Protein AF-A0A3M1ZLH0-F1 (afdb_monomer)

Mean predicted aligned error: 3.56 Å

Secondary structure (DSSP, 8-state):
-----EEEE----TTSSS-HHHHHHHHHHHHTTS-B--GGG-SS---SBEEEE-TT-HHIIIIIHHHHHHHT---EE---GGG--

Radius of gyration: 13.17 Å; Cα contacts (8 Å, |Δi|>4): 127; chains: 1; bounding box: 33×24×32 Å

Nearest PDB structures (foldseek):
  5tf4-assembly2_E-2  TM=4.297E-01  e=4.243E-01  Bartonella henselae
  4eit-assembly2_E-2  TM=4.609E-01  e=8.559E-01  Bartonella henselae str. Houston-1
  5tf4-assembly1_C  TM=4.367E-01  e=7.068E-01  Bartonella henselae
  4eit-assembly2_F  TM=4.571E-01  e=1.177E+00  Bartonella henselae str. Houston-1
  4eit-assembly1_A  TM=4.581E-01  e=1.620E+00  Bartonella henselae str. Houston-1

Structure (mmCIF, N/CA/C/O backbone):
data_AF-A0A3M1ZLH0-F1
#
_entry.id   AF-A0A3M1ZLH0-F1
#
loop_
_atom_site.group_PDB
_atom_site.id
_atom_site.type_symbol
_atom_site.label_atom_id
_atom_site.label_alt_id
_atom_site.label_comp_id
_atom_site.label_asym_id
_atom_site.label_entity_id
_atom_site.label_seq_id
_atom_site.pdbx_PDB_ins_code
_atom_site.Cartn_x
_atom_site.Cartn_y
_atom_site.Cartn_z
_atom_site.occupancy
_atom_site.B_iso_or_equiv
_atom_site.auth_seq_id
_atom_site.auth_comp_id
_atom_site.auth_asym_id
_atom_site.auth_atom_id
_atom_site.pdbx_PDB_model_num
ATOM 1 N N . MET A 1 1 ? -20.341 7.242 13.266 1.00 51.25 1 MET A N 1
ATOM 2 C CA . MET A 1 1 ? -19.663 6.459 12.212 1.00 51.25 1 MET A CA 1
ATOM 3 C C . MET A 1 1 ? -18.184 6.770 12.273 1.00 51.25 1 MET A C 1
ATOM 5 O O . MET A 1 1 ? -17.815 7.920 12.077 1.00 51.25 1 MET A O 1
ATOM 9 N N . THR A 1 2 ? -17.351 5.789 12.594 1.00 65.75 2 THR A N 1
ATOM 10 C CA . THR A 1 2 ? -15.902 5.889 12.398 1.00 65.75 2 THR A CA 1
ATOM 11 C C . THR A 1 2 ? -15.616 5.610 10.925 1.00 65.75 2 THR A C 1
ATOM 13 O O . THR A 1 2 ? -15.942 4.542 10.419 1.00 65.75 2 THR A O 1
ATOM 16 N N . SER A 1 3 ? -15.083 6.593 10.201 1.00 85.00 3 SER A N 1
ATOM 17 C CA . SER A 1 3 ? -14.6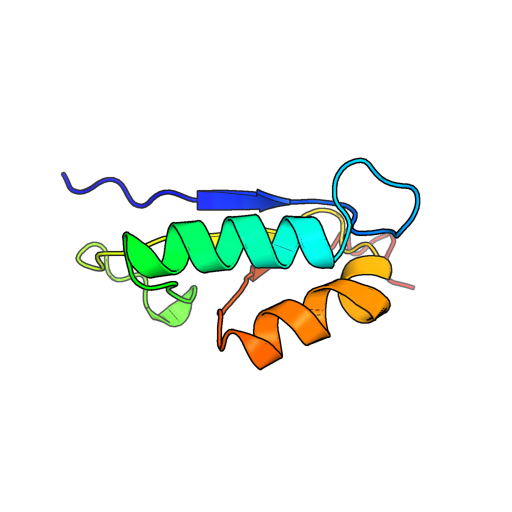10 6.385 8.830 1.00 85.00 3 SER A CA 1
ATOM 18 C C . SER A 1 3 ? -13.288 5.622 8.867 1.00 85.00 3 SER A C 1
ATOM 20 O O . SER A 1 3 ? -12.393 6.034 9.606 1.00 85.00 3 SER A O 1
ATOM 22 N N . LEU A 1 4 ? -13.143 4.572 8.058 1.00 90.56 4 LEU A N 1
ATOM 23 C CA . LEU A 1 4 ? -11.873 3.873 7.856 1.00 90.56 4 LEU A CA 1
ATOM 24 C C . LEU A 1 4 ? -11.133 4.512 6.667 1.00 90.56 4 LEU A C 1
ATOM 26 O O . LEU A 1 4 ? -11.590 4.367 5.533 1.00 90.56 4 LEU A O 1
ATOM 30 N N . PRO A 1 5 ? -10.013 5.226 6.875 1.00 94.38 5 PRO A N 1
ATOM 31 C CA . PRO A 1 5 ? -9.222 5.753 5.774 1.00 94.38 5 PRO A CA 1
ATOM 32 C C . PRO A 1 5 ? -8.622 4.613 4.948 1.00 94.38 5 PRO A C 1
ATOM 34 O O . PRO A 1 5 ? -8.069 3.660 5.501 1.00 94.38 5 PRO A O 1
ATOM 37 N N . VAL A 1 6 ? -8.685 4.749 3.626 1.00 95.50 6 VAL A N 1
ATOM 38 C CA . VAL A 1 6 ? -8.062 3.826 2.673 1.00 95.50 6 VAL A CA 1
ATOM 39 C C . VAL A 1 6 ? -6.978 4.586 1.921 1.00 95.50 6 VAL A C 1
ATOM 41 O O . VAL A 1 6 ? -7.248 5.612 1.299 1.00 95.50 6 VAL A O 1
ATOM 44 N N . LEU A 1 7 ? -5.738 4.112 2.022 1.00 97.62 7 LEU A N 1
ATOM 45 C CA . LEU A 1 7 ? -4.610 4.637 1.263 1.00 97.62 7 LEU A CA 1
ATOM 46 C C . LEU A 1 7 ? -4.425 3.776 0.017 1.00 97.62 7 LEU A C 1
ATOM 48 O O . LEU A 1 7 ? -4.136 2.584 0.128 1.00 97.62 7 LEU A O 1
ATOM 52 N N . THR A 1 8 ? -4.591 4.385 -1.151 1.00 98.00 8 THR A N 1
ATOM 53 C CA . THR A 1 8 ? -4.486 3.699 -2.441 1.00 98.00 8 THR A CA 1
ATOM 54 C C . THR A 1 8 ? -3.244 4.150 -3.183 1.00 98.00 8 THR A C 1
ATOM 56 O O . THR A 1 8 ? -2.975 5.345 -3.326 1.00 98.00 8 THR A O 1
ATOM 59 N N . PHE A 1 9 ? -2.481 3.171 -3.645 1.00 97.88 9 PHE A N 1
ATOM 60 C CA . PHE A 1 9 ? -1.248 3.345 -4.396 1.00 97.88 9 PHE A CA 1
ATOM 61 C C . PHE A 1 9 ? -1.321 2.524 -5.685 1.00 97.88 9 PHE A C 1
ATOM 63 O O . PHE A 1 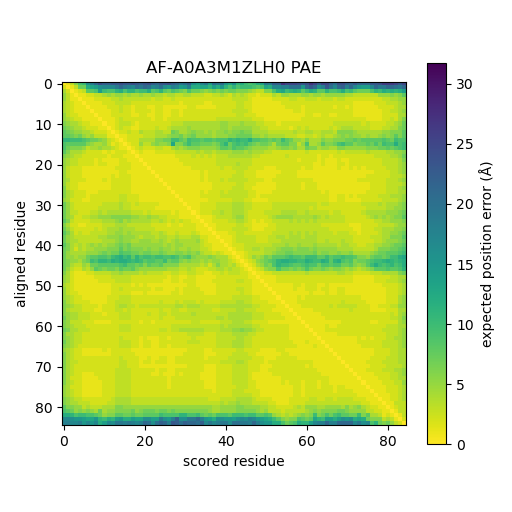9 ? -2.210 1.695 -5.845 1.00 97.88 9 PHE A O 1
ATOM 70 N N . HIS A 1 10 ? -0.428 2.795 -6.630 1.00 96.25 10 HIS A N 1
ATOM 71 C CA . HIS A 1 10 ? -0.347 2.066 -7.898 1.00 96.25 10 HIS A CA 1
ATOM 72 C C . HIS A 1 10 ? 1.107 1.598 -8.064 1.00 96.25 10 HIS A C 1
ATOM 74 O O . HIS A 1 10 ? 1.532 0.673 -7.379 1.00 96.25 10 HIS A O 1
ATOM 80 N N . SER A 1 11 ? 1.893 2.301 -8.880 1.00 95.69 11 SER A N 1
ATOM 81 C CA . SER A 1 11 ? 3.315 2.030 -9.112 1.00 95.69 11 SER A CA 1
ATOM 82 C C . SER A 1 11 ? 4.217 2.576 -7.994 1.00 95.69 11 SER A C 1
ATOM 84 O O . SER A 1 11 ? 3.969 3.651 -7.430 1.00 95.69 11 SER A O 1
ATOM 86 N N . ILE A 1 12 ? 5.274 1.822 -7.676 1.00 94.75 12 ILE A N 1
ATOM 87 C CA . ILE A 1 12 ? 6.345 2.192 -6.743 1.00 94.75 12 ILE A CA 1
ATOM 88 C C . ILE A 1 12 ? 7.705 1.921 -7.393 1.00 94.75 12 ILE A C 1
ATOM 90 O O . ILE A 1 12 ? 8.263 0.833 -7.250 1.00 94.75 12 ILE A O 1
ATOM 94 N N . ALA A 1 13 ? 8.302 2.925 -8.030 1.00 90.81 13 ALA A N 1
ATOM 95 C CA . ALA A 1 13 ? 9.609 2.775 -8.670 1.00 90.81 13 ALA A CA 1
ATOM 96 C C . ALA A 1 13 ? 10.586 3.900 -8.281 1.00 90.81 13 ALA A C 1
ATOM 98 O O . ALA A 1 13 ? 10.161 4.983 -7.878 1.00 90.81 13 ALA A O 1
ATOM 99 N N . PRO A 1 14 ? 11.913 3.689 -8.392 1.00 8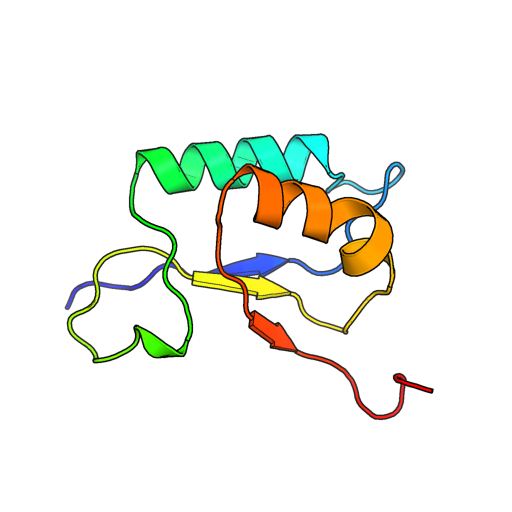8.56 14 PRO A N 1
ATOM 100 C CA . PRO A 1 14 ? 12.909 4.700 -8.023 1.00 88.56 14 PRO A CA 1
ATOM 101 C C . PRO A 1 14 ? 12.772 6.034 -8.772 1.00 88.56 14 PRO A C 1
ATOM 103 O O . PRO A 1 14 ? 13.036 7.081 -8.188 1.00 88.56 14 PRO A O 1
ATOM 106 N N . ALA A 1 15 ? 12.360 5.987 -10.043 1.00 88.25 15 ALA A N 1
ATOM 107 C CA . ALA A 1 15 ? 12.169 7.163 -10.895 1.00 88.25 15 ALA A CA 1
ATOM 108 C C . ALA A 1 15 ? 10.775 7.803 -10.756 1.00 88.25 15 ALA A C 1
ATOM 110 O O . ALA A 1 15 ? 10.536 8.879 -11.301 1.00 88.25 15 ALA A O 1
ATOM 111 N N . GLU A 1 16 ? 9.861 7.155 -10.033 1.00 87.38 16 GLU A N 1
ATOM 112 C CA . GLU A 1 16 ? 8.488 7.620 -9.872 1.00 87.38 16 GLU A CA 1
ATOM 113 C C . GLU A 1 16 ? 8.350 8.614 -8.721 1.00 87.38 16 GLU A C 1
ATOM 115 O O . GLU A 1 16 ? 9.151 8.667 -7.782 1.00 87.38 16 GLU A O 1
ATOM 120 N N . ARG A 1 17 ? 7.257 9.388 -8.749 1.00 89.06 17 ARG A N 1
ATOM 121 C CA . ARG A 1 17 ? 6.921 10.317 -7.654 1.00 89.06 17 ARG A CA 1
ATOM 122 C C . ARG A 1 17 ? 6.787 9.592 -6.311 1.00 89.06 17 ARG A C 1
ATOM 124 O O . ARG A 1 17 ? 7.052 10.195 -5.262 1.00 89.06 17 ARG A O 1
ATOM 131 N N . LEU A 1 18 ? 6.342 8.337 -6.349 1.00 94.75 18 LEU A N 1
ATOM 132 C CA . LEU A 1 18 ? 6.264 7.434 -5.212 1.00 94.75 18 LEU A CA 1
ATOM 133 C C . LEU A 1 18 ? 7.332 6.343 -5.354 1.00 94.75 18 LEU A C 1
ATOM 135 O O . LEU A 1 18 ? 7.152 5.379 -6.084 1.00 94.75 18 LEU A O 1
ATOM 139 N N . ASN A 1 19 ? 8.426 6.481 -4.610 1.00 96.81 19 ASN A N 1
ATOM 140 C CA . ASN A 1 19 ? 9.443 5.442 -4.463 1.00 96.81 19 ASN A CA 1
ATOM 141 C C . ASN A 1 19 ? 9.323 4.746 -3.091 1.00 96.81 19 ASN A C 1
ATOM 143 O O . ASN A 1 19 ? 8.519 5.142 -2.241 1.00 96.81 19 ASN A O 1
ATOM 147 N N . ALA A 1 20 ? 10.1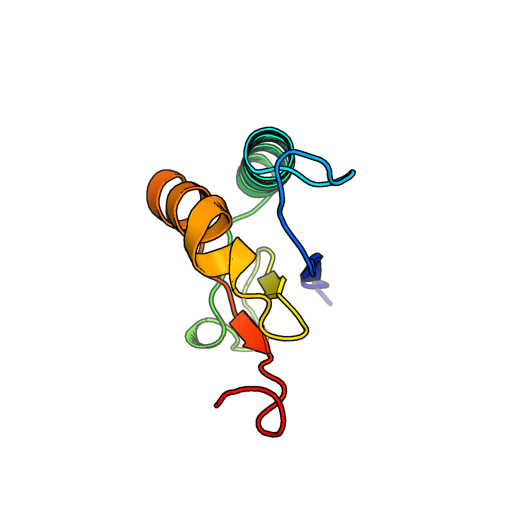41 3.716 -2.849 1.00 96.94 20 ALA A N 1
ATOM 148 C CA . ALA A 1 20 ? 10.094 2.930 -1.612 1.00 96.94 20 ALA A CA 1
ATOM 149 C C . ALA A 1 20 ? 10.351 3.759 -0.337 1.00 96.94 20 ALA A C 1
ATOM 151 O O . ALA A 1 20 ? 9.730 3.518 0.699 1.00 96.94 20 ALA A O 1
ATOM 152 N N . GLU A 1 21 ? 11.241 4.752 -0.396 1.00 97.38 21 GLU A N 1
ATOM 153 C CA . GLU A 1 21 ? 11.524 5.631 0.743 1.00 97.38 21 GLU A CA 1
ATOM 154 C C . GLU A 1 21 ? 10.306 6.492 1.084 1.00 97.38 21 GLU A C 1
ATOM 156 O O . GLU A 1 21 ? 9.870 6.550 2.238 1.00 97.38 21 GLU A O 1
ATOM 161 N N . ARG A 1 22 ? 9.693 7.101 0.066 1.00 97.88 22 ARG A N 1
ATOM 162 C CA . ARG A 1 22 ? 8.498 7.923 0.244 1.00 97.88 22 ARG A CA 1
ATOM 163 C C . ARG A 1 22 ? 7.306 7.098 0.717 1.00 97.88 22 ARG A C 1
ATOM 165 O O . ARG A 1 22 ? 6.577 7.553 1.598 1.00 97.88 22 ARG A O 1
ATOM 172 N N . LEU A 1 23 ? 7.137 5.884 0.192 1.00 98.19 23 LEU A N 1
ATOM 173 C CA . LEU A 1 23 ? 6.139 4.935 0.684 1.00 98.19 23 LEU A CA 1
ATOM 174 C C . LEU A 1 23 ? 6.363 4.638 2.172 1.00 98.19 23 LEU A C 1
ATOM 176 O O . LEU A 1 23 ? 5.431 4.748 2.967 1.00 98.19 23 LEU A O 1
ATOM 180 N N . ALA A 1 24 ? 7.602 4.340 2.574 1.00 98.19 24 ALA A N 1
ATOM 181 C CA . ALA A 1 24 ? 7.931 4.075 3.971 1.00 98.19 24 ALA A CA 1
ATOM 182 C C . ALA A 1 24 ? 7.628 5.276 4.879 1.00 98.19 24 ALA A C 1
ATOM 184 O O . ALA A 1 24 ? 7.105 5.089 5.980 1.00 98.19 24 ALA A O 1
ATOM 185 N N . ALA A 1 25 ? 7.912 6.498 4.422 1.00 98.19 25 ALA A N 1
ATOM 186 C CA . ALA A 1 25 ? 7.630 7.722 5.167 1.00 98.19 25 ALA A CA 1
ATOM 187 C C . ALA A 1 25 ? 6.121 7.950 5.359 1.00 98.19 25 ALA A C 1
ATOM 189 O O . ALA A 1 25 ? 5.681 8.240 6.477 1.00 98.19 25 ALA A O 1
ATOM 190 N N . ILE A 1 26 ? 5.327 7.770 4.297 1.00 98.25 26 ILE A N 1
ATOM 191 C CA . ILE A 1 26 ? 3.861 7.886 4.338 1.00 98.25 26 ILE A CA 1
ATOM 192 C C . ILE A 1 26 ? 3.280 6.849 5.299 1.00 98.25 26 ILE A C 1
ATOM 194 O O . ILE A 1 26 ? 2.557 7.205 6.230 1.00 98.25 26 ILE A O 1
ATOM 198 N N . LEU A 1 27 ? 3.638 5.579 5.110 1.00 98.12 27 LEU A N 1
ATOM 199 C CA . LEU A 1 27 ? 3.091 4.474 5.889 1.00 98.12 27 LEU A CA 1
ATOM 200 C C . LEU A 1 27 ? 3.505 4.534 7.362 1.00 98.12 27 LEU A C 1
ATOM 202 O O . LEU A 1 27 ? 2.670 4.333 8.238 1.00 98.12 27 LEU A O 1
ATOM 206 N N . SER A 1 28 ? 4.753 4.904 7.661 1.00 97.75 28 SER A N 1
ATOM 207 C CA . SER A 1 28 ? 5.184 5.140 9.046 1.00 97.75 28 SER A CA 1
ATOM 208 C C . SER A 1 28 ? 4.427 6.309 9.678 1.00 97.75 28 SER A C 1
ATOM 210 O O . SER A 1 28 ? 4.095 6.266 10.860 1.00 97.75 28 SER A O 1
ATOM 212 N N . GLY A 1 29 ? 4.140 7.363 8.906 1.00 97.56 29 GLY A N 1
ATOM 213 C CA . GLY A 1 29 ? 3.327 8.493 9.354 1.00 97.56 29 GLY A CA 1
ATOM 214 C C . GLY A 1 29 ? 1.887 8.100 9.673 1.00 97.56 29 GLY A C 1
ATOM 215 O O . GLY A 1 29 ? 1.368 8.503 10.714 1.00 97.56 29 GLY A O 1
ATOM 216 N N . ALA A 1 30 ? 1.270 7.286 8.816 1.00 96.31 30 ALA A N 1
ATOM 217 C CA . ALA A 1 30 ? -0.064 6.738 9.037 1.00 96.31 30 ALA A CA 1
ATOM 218 C C . ALA A 1 30 ? -0.099 5.812 10.262 1.00 96.31 30 ALA A C 1
ATOM 220 O O . ALA A 1 30 ? -0.959 5.979 11.123 1.00 96.31 30 ALA A O 1
ATOM 221 N N . ASN A 1 31 ? 0.898 4.932 10.410 1.00 94.62 31 ASN A N 1
ATOM 222 C CA . ASN A 1 31 ? 0.963 3.966 11.509 1.00 94.62 31 ASN A CA 1
ATOM 223 C C . ASN A 1 31 ? 1.150 4.614 12.894 1.00 94.62 31 ASN A C 1
ATOM 225 O O . ASN A 1 31 ? 0.804 4.026 13.913 1.00 94.62 31 ASN A O 1
ATOM 229 N N . ARG A 1 32 ? 1.655 5.856 12.951 1.00 95.06 32 ARG A N 1
ATOM 230 C CA . ARG A 1 32 ? 1.676 6.663 14.187 1.00 95.06 32 ARG A CA 1
ATOM 231 C C . ARG A 1 32 ? 0.305 7.228 14.576 1.00 95.06 32 ARG A C 1
ATOM 233 O O . ARG A 1 32 ? 0.141 7.657 15.711 1.00 95.06 32 ARG A O 1
ATOM 240 N N . ARG A 1 33 ? -0.644 7.298 13.638 1.00 92.38 33 ARG A 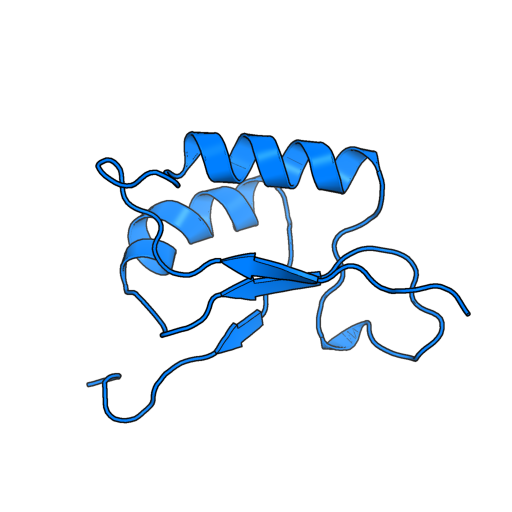N 1
ATOM 241 C CA . ARG A 1 33 ? -1.981 7.894 13.830 1.00 92.38 33 ARG A CA 1
ATOM 242 C C . ARG A 1 33 ? -3.081 6.849 14.002 1.00 92.38 33 ARG A C 1
ATOM 244 O O . ARG A 1 33 ? -4.126 7.160 14.559 1.00 92.38 33 ARG A O 1
ATOM 251 N N . GLY A 1 34 ? -2.851 5.631 13.532 1.00 91.94 34 GLY A N 1
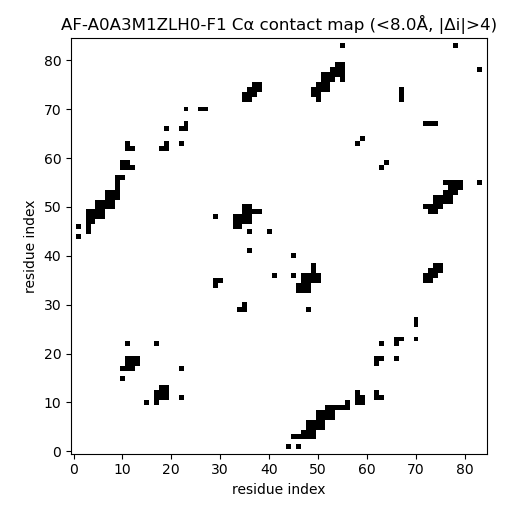ATOM 252 C CA . GLY A 1 34 ? -3.762 4.503 13.670 1.00 91.94 34 GLY A CA 1
ATOM 253 C C . GLY A 1 34 ? -3.074 3.222 13.224 1.00 91.94 34 GLY A C 1
ATOM 254 O O . GLY A 1 34 ? -2.054 3.278 12.550 1.00 91.94 34 GLY A O 1
ATOM 255 N N . ARG A 1 35 ? -3.616 2.066 13.602 1.00 93.19 35 ARG A N 1
ATOM 256 C CA . ARG A 1 35 ? -3.079 0.765 13.190 1.00 93.19 35 ARG A CA 1
ATOM 257 C C . ARG A 1 35 ? -3.449 0.474 11.731 1.00 93.19 35 ARG A C 1
ATOM 259 O O . ARG A 1 35 ? -4.593 0.691 11.3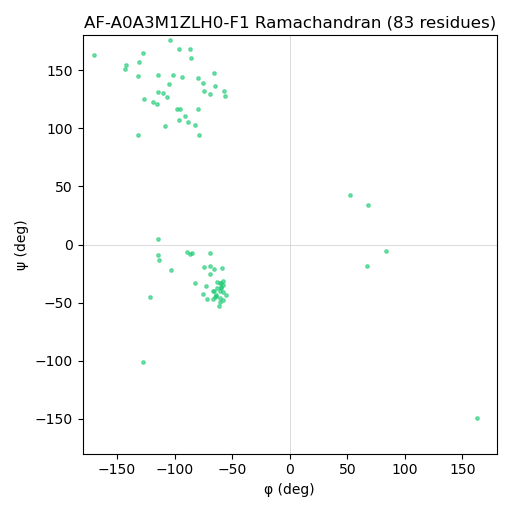38 1.00 93.19 35 ARG A O 1
ATOM 266 N N . ALA A 1 36 ? -2.513 -0.072 10.958 1.00 95.50 36 ALA A N 1
ATOM 267 C CA . ALA A 1 36 ? -2.835 -0.679 9.668 1.00 95.50 36 ALA A CA 1
ATOM 268 C C . ALA A 1 36 ? -3.644 -1.974 9.864 1.00 95.50 36 ALA A C 1
ATOM 270 O O . ALA A 1 36 ? -3.239 -2.845 10.642 1.00 95.50 36 ALA A O 1
ATOM 271 N N . VAL A 1 37 ? -4.767 -2.102 9.163 1.00 95.25 37 VAL A N 1
ATOM 272 C CA . VAL A 1 37 ? -5.672 -3.258 9.254 1.00 95.25 37 VAL A CA 1
ATOM 273 C C . VAL A 1 37 ? -5.697 -4.025 7.939 1.00 95.25 37 VAL A C 1
ATOM 275 O O . VAL A 1 37 ? -5.546 -3.435 6.870 1.00 95.25 37 VAL A O 1
ATOM 278 N N . GLY A 1 38 ? -5.835 -5.344 8.017 1.00 94.31 38 GLY A N 1
ATOM 279 C CA . GLY A 1 38 ? -6.032 -6.206 6.856 1.00 94.31 38 GLY A CA 1
ATOM 280 C C . GLY A 1 38 ? -7.508 -6.327 6.486 1.00 94.31 38 GLY A C 1
ATOM 281 O O . GLY A 1 38 ? -8.391 -5.971 7.262 1.00 94.31 38 GLY A O 1
ATOM 282 N N . SER A 1 39 ? -7.793 -6.889 5.311 1.00 89.44 39 SER A N 1
ATOM 283 C CA . SER A 1 39 ? -9.175 -7.154 4.883 1.00 89.44 39 SER A CA 1
ATOM 284 C C . SER A 1 39 ? -9.920 -8.101 5.832 1.00 89.44 39 SER A C 1
ATOM 286 O O . SER A 1 39 ? -11.116 -7.935 6.040 1.00 89.44 39 SER A O 1
ATOM 288 N N . ALA A 1 40 ? -9.211 -9.050 6.448 1.00 90.50 40 ALA A N 1
ATOM 289 C CA . ALA A 1 40 ? -9.770 -9.974 7.435 1.00 90.50 40 ALA A CA 1
ATOM 290 C C . ALA A 1 40 ? -10.161 -9.302 8.764 1.00 90.50 40 ALA A C 1
ATOM 292 O O . ALA A 1 40 ? -10.933 -9.875 9.524 1.00 90.50 40 ALA A O 1
ATOM 293 N N . ASP A 1 41 ? -9.642 -8.102 9.041 1.00 88.62 41 ASP A N 1
ATOM 294 C CA . ASP A 1 41 ? -9.968 -7.348 10.251 1.00 88.62 41 ASP A CA 1
ATOM 295 C C . ASP A 1 41 ? -11.254 -6.519 10.086 1.00 88.62 41 ASP A C 1
ATOM 297 O O . ASP A 1 41 ? -11.678 -5.895 11.051 1.00 88.62 41 ASP A O 1
ATOM 301 N N . LEU A 1 42 ? -11.848 -6.439 8.886 1.00 87.38 42 LEU A N 1
ATOM 302 C CA . LEU A 1 42 ? -12.982 -5.557 8.583 1.00 87.38 42 LEU A CA 1
ATOM 303 C C . LEU A 1 42 ? -14.313 -6.139 9.091 1.00 87.38 42 LEU A C 1
ATOM 305 O O . LEU A 1 42 ? -14.979 -6.889 8.382 1.00 87.38 42 LEU A O 1
ATOM 309 N N . ASP A 1 43 ? -14.729 -5.743 10.295 1.00 86.69 43 ASP A N 1
ATOM 310 C CA . ASP A 1 43 ? -15.985 -6.180 10.935 1.00 86.69 43 ASP A CA 1
ATOM 311 C C . ASP A 1 43 ? -17.012 -5.044 11.139 1.00 86.69 43 ASP A C 1
ATOM 313 O O . ASP A 1 43 ? -18.071 -5.232 11.736 1.00 86.69 43 ASP A O 1
ATOM 317 N N . GLY A 1 44 ? -16.701 -3.844 10.636 1.00 79.69 44 GLY A N 1
ATOM 318 C CA . GLY A 1 44 ? -17.519 -2.636 10.796 1.00 79.69 44 GLY A CA 1
ATOM 319 C C . GLY A 1 44 ? -17.291 -1.877 12.110 1.00 79.69 44 GLY A C 1
ATOM 320 O O . GLY A 1 44 ? -17.808 -0.770 12.268 1.00 79.69 44 GLY A O 1
ATOM 321 N N . THR A 1 45 ? -16.488 -2.422 13.022 1.00 81.75 45 THR A N 1
ATOM 322 C CA . THR A 1 45 ? -16.090 -1.806 14.299 1.00 81.75 45 THR A CA 1
ATOM 323 C C . THR A 1 45 ? -14.596 -1.479 14.363 1.00 81.75 45 THR A C 1
ATOM 325 O O . THR A 1 45 ? -14.162 -0.697 15.212 1.00 81.75 45 THR A O 1
ATOM 328 N N . THR A 1 46 ? -13.812 -2.016 13.428 1.00 84.56 46 THR A N 1
ATOM 329 C CA . THR A 1 46 ? -12.365 -1.827 13.306 1.00 84.56 46 THR A CA 1
ATOM 330 C C . THR A 1 46 ? -11.965 -0.355 13.195 1.00 84.56 46 THR A C 1
ATOM 332 O O . THR A 1 46 ? -12.420 0.376 12.314 1.00 84.56 46 THR A O 1
ATOM 335 N N . PHE A 1 47 ? -11.033 0.070 14.050 1.00 86.00 47 PHE A N 1
ATOM 336 C CA . PHE A 1 47 ? -10.411 1.392 13.990 1.00 86.00 47 PHE A CA 1
ATOM 337 C C . PHE A 1 47 ? -8.973 1.284 13.475 1.00 86.00 47 PHE A C 1
ATOM 339 O O . PHE A 1 47 ? -8.166 0.527 14.016 1.00 86.00 47 PHE A O 1
ATOM 346 N N . GLY A 1 48 ? -8.633 2.053 12.444 1.00 92.94 48 GLY A N 1
ATOM 347 C CA . GLY A 1 48 ? -7.319 1.975 11.815 1.00 92.94 48 GLY A CA 1
ATOM 348 C C . GLY A 1 48 ? -7.294 2.620 10.439 1.00 92.94 48 GLY A C 1
ATOM 349 O O . GLY A 1 48 ? -8.037 3.565 10.191 1.00 92.94 48 GLY A O 1
ATOM 350 N N . PHE A 1 49 ? -6.444 2.106 9.554 1.00 95.81 49 PHE A N 1
ATOM 351 C CA . PHE A 1 49 ? -6.420 2.452 8.133 1.00 95.81 49 PHE A CA 1
ATOM 352 C C . PHE A 1 49 ? -6.096 1.224 7.276 1.00 95.81 49 PHE A C 1
ATOM 354 O O . PHE A 1 49 ? -5.386 0.322 7.722 1.00 95.81 49 PHE A O 1
ATOM 361 N N . LEU A 1 50 ? -6.596 1.203 6.043 1.00 96.56 50 LEU A N 1
ATOM 362 C CA . LEU A 1 50 ? -6.318 0.158 5.057 1.00 96.56 50 LEU A CA 1
ATOM 363 C C . LEU A 1 50 ? -5.277 0.651 4.043 1.00 96.56 50 LEU A C 1
ATOM 365 O O . LEU A 1 50 ? -5.267 1.829 3.678 1.00 96.56 50 LEU A O 1
ATOM 369 N N . VAL A 1 51 ? -4.430 -0.256 3.559 1.00 98.12 51 VAL A N 1
ATOM 370 C CA . VAL A 1 51 ? -3.496 -0.004 2.453 1.00 98.12 51 VAL A CA 1
ATOM 371 C C . VAL A 1 51 ? -3.885 -0.861 1.257 1.00 98.12 51 VAL A C 1
ATOM 373 O O . VAL A 1 51 ? -4.097 -2.066 1.396 1.00 98.12 51 VAL A O 1
ATOM 376 N N . THR A 1 52 ? -3.975 -0.238 0.086 1.00 98.00 52 THR A N 1
ATOM 377 C CA . THR A 1 52 ? -4.373 -0.883 -1.170 1.00 98.00 52 THR A CA 1
ATOM 378 C C . THR A 1 52 ? -3.408 -0.531 -2.300 1.00 98.00 52 THR A C 1
ATOM 380 O O . THR A 1 52 ? -2.880 0.585 -2.338 1.00 98.00 52 THR A O 1
ATOM 383 N N . PHE A 1 53 ? -3.178 -1.485 -3.202 1.00 98.06 53 PHE A N 1
ATOM 384 C CA . PHE A 1 53 ? -2.397 -1.315 -4.427 1.00 98.06 53 PHE A CA 1
ATOM 385 C C . PHE A 1 53 ? -3.207 -1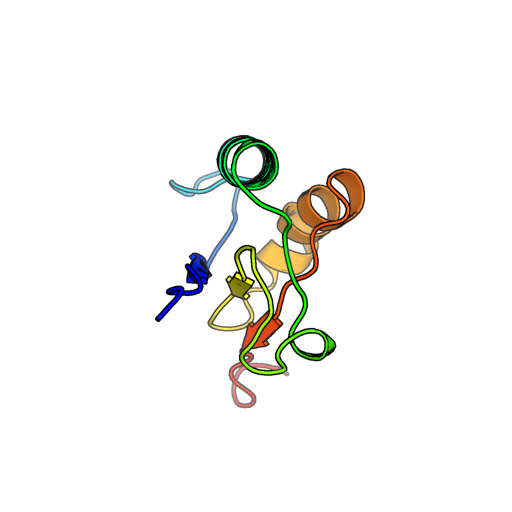.775 -5.635 1.00 98.06 53 PHE A C 1
ATOM 387 O O . PHE A 1 53 ? -3.649 -2.924 -5.660 1.00 98.06 53 PHE A O 1
ATOM 394 N N . ASP A 1 54 ? -3.354 -0.904 -6.626 1.00 97.69 54 ASP A N 1
ATOM 395 C CA . ASP A 1 54 ? -4.083 -1.195 -7.860 1.00 97.69 54 ASP A CA 1
ATOM 396 C C . ASP A 1 54 ? -3.134 -1.639 -8.988 1.00 97.69 54 ASP A C 1
ATOM 398 O O . ASP A 1 54 ? -1.908 -1.534 -8.889 1.00 97.69 54 ASP A O 1
ATOM 402 N N . ASP A 1 55 ? -3.718 -2.162 -10.065 1.00 95.94 55 ASP A N 1
ATOM 403 C CA . ASP A 1 55 ? -3.092 -2.607 -11.319 1.00 95.94 55 ASP A CA 1
ATOM 404 C C . ASP A 1 55 ? -2.164 -3.830 -11.252 1.00 95.94 55 ASP A C 1
ATOM 406 O O . ASP A 1 55 ? -1.929 -4.472 -12.278 1.00 95.94 55 ASP A O 1
ATOM 410 N N . GLY A 1 56 ? -1.661 -4.199 -10.073 1.00 93.75 56 GLY A N 1
ATOM 411 C CA . GLY A 1 56 ? -0.751 -5.335 -9.913 1.00 93.75 56 GLY A CA 1
ATOM 412 C C . GLY A 1 56 ? 0.625 -5.105 -10.547 1.00 93.75 56 GLY A C 1
ATOM 413 O O . GLY A 1 56 ? 1.226 -6.044 -11.068 1.00 93.75 56 GLY A O 1
ATOM 414 N N . PHE A 1 57 ? 1.129 -3.867 -10.527 1.00 94.75 57 PHE A N 1
ATOM 415 C CA . PHE A 1 57 ? 2.464 -3.554 -11.039 1.00 94.75 57 PHE A CA 1
ATOM 416 C C . PHE A 1 57 ? 3.549 -4.387 -10.346 1.00 94.75 57 PHE A C 1
ATOM 418 O O . PHE A 1 57 ? 3.627 -4.434 -9.121 1.00 94.75 57 PHE A O 1
ATOM 425 N N . ALA A 1 58 ? 4.448 -4.988 -11.132 1.00 93.94 58 ALA A N 1
ATOM 426 C CA . ALA A 1 58 ? 5.547 -5.811 -10.619 1.00 93.94 58 ALA A CA 1
ATOM 427 C C . ALA A 1 58 ? 6.492 -5.055 -9.661 1.00 93.94 58 ALA A C 1
ATOM 429 O O . ALA A 1 58 ? 7.203 -5.667 -8.864 1.00 93.94 58 ALA A O 1
ATOM 430 N N . ASP A 1 59 ? 6.492 -3.726 -9.715 1.00 95.12 59 ASP A N 1
ATOM 431 C CA . ASP A 1 59 ? 7.333 -2.870 -8.886 1.00 95.12 59 ASP A CA 1
ATOM 432 C C . ASP A 1 59 ? 6.935 -2.870 -7.393 1.00 95.12 59 ASP A C 1
ATOM 434 O O . ASP A 1 59 ? 7.793 -2.731 -6.513 1.00 95.12 59 ASP A O 1
ATOM 438 N N . LEU A 1 60 ? 5.671 -3.168 -7.076 1.00 95.81 60 LEU A N 1
ATOM 439 C CA . LEU A 1 60 ? 5.238 -3.471 -5.717 1.00 95.81 60 LEU A CA 1
ATOM 440 C C . LEU A 1 60 ? 6.021 -4.671 -5.171 1.00 95.81 60 LEU A C 1
ATOM 442 O O . LEU A 1 60 ? 6.478 -4.624 -4.031 1.00 95.81 60 LEU A O 1
ATOM 446 N N . TRP A 1 61 ? 6.256 -5.711 -5.974 1.00 94.50 61 TRP A N 1
ATOM 447 C CA . TRP A 1 61 ? 6.982 -6.906 -5.540 1.00 94.50 61 TRP A CA 1
ATOM 448 C C . TRP A 1 61 ? 8.480 -6.650 -5.382 1.00 94.50 61 TRP A C 1
ATOM 450 O O . TRP A 1 61 ? 9.104 -7.179 -4.462 1.00 94.50 61 TRP A O 1
ATOM 460 N N . THR A 1 62 ? 9.074 -5.818 -6.238 1.00 94.94 62 THR A N 1
ATOM 461 C CA . THR A 1 62 ? 10.518 -5.544 -6.188 1.00 94.94 62 THR A CA 1
ATOM 462 C C . THR A 1 62 ? 10.894 -4.490 -5.144 1.00 94.94 62 THR A C 1
ATOM 464 O O . THR A 1 62 ? 11.970 -4.582 -4.536 1.00 94.94 62 THR A O 1
ATOM 467 N N . HIS A 1 63 ? 10.026 -3.5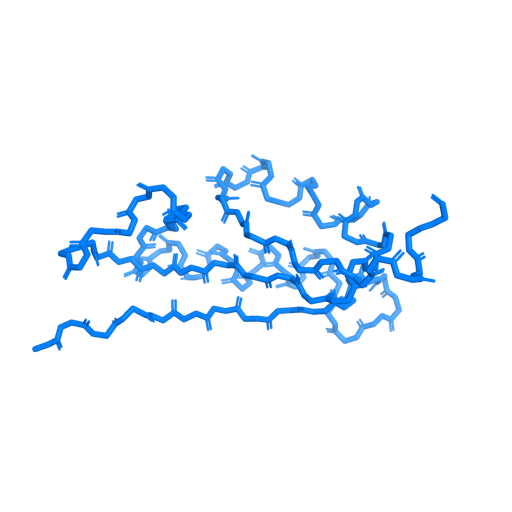02 -4.907 1.00 94.81 63 HIS A N 1
ATOM 468 C CA . HIS A 1 63 ? 10.316 -2.332 -4.074 1.00 94.81 63 HIS A CA 1
ATOM 469 C C . HIS A 1 63 ? 9.364 -2.179 -2.882 1.00 94.81 63 HIS A C 1
ATOM 471 O O . HIS A 1 63 ? 9.820 -1.910 -1.768 1.00 94.81 63 HIS A O 1
ATOM 477 N N . GLY A 1 64 ? 8.058 -2.345 -3.096 1.00 96.06 64 GLY A N 1
ATOM 478 C CA . GLY A 1 64 ? 7.032 -2.071 -2.086 1.00 96.06 64 GLY A CA 1
ATOM 479 C C . GLY A 1 64 ? 6.921 -3.119 -0.978 1.00 96.06 64 GLY A C 1
ATOM 480 O O . GLY A 1 64 ? 6.842 -2.749 0.194 1.00 96.06 64 GLY A O 1
ATOM 481 N N . ILE A 1 65 ? 6.985 -4.413 -1.310 1.00 96.50 65 ILE A N 1
ATOM 482 C CA . ILE A 1 65 ? 6.824 -5.522 -0.351 1.00 96.50 65 ILE A CA 1
ATOM 483 C C . ILE A 1 65 ? 7.820 -5.401 0.803 1.00 96.50 65 ILE A C 1
ATOM 485 O O . ILE A 1 65 ? 7.424 -5.478 1.961 1.00 96.50 65 ILE A O 1
ATOM 489 N N . LYS A 1 66 ? 9.086 -5.076 0.516 1.00 96.56 66 LYS A N 1
ATOM 490 C CA . LYS A 1 66 ? 10.121 -4.898 1.551 1.00 96.56 66 LYS A CA 1
ATOM 491 C C . LYS A 1 66 ? 9.770 -3.798 2.557 1.00 96.56 66 LYS A C 1
ATOM 493 O O . LYS A 1 66 ? 10.138 -3.880 3.728 1.00 96.56 66 LYS A O 1
ATOM 498 N N . VAL A 1 67 ? 9.071 -2.748 2.116 1.00 98.06 67 VAL A N 1
ATOM 499 C CA . VAL A 1 67 ? 8.588 -1.678 3.001 1.00 98.06 67 VAL A CA 1
ATOM 500 C C . VAL A 1 67 ? 7.447 -2.188 3.874 1.00 98.06 67 VAL A C 1
ATOM 502 O O . VAL A 1 67 ? 7.474 -1.960 5.084 1.00 98.06 67 VAL A O 1
ATOM 505 N N . LEU A 1 68 ? 6.476 -2.884 3.277 1.00 98.00 68 LEU A N 1
ATOM 506 C CA . LEU A 1 68 ? 5.329 -3.457 3.985 1.00 98.00 68 LEU A CA 1
ATOM 507 C C . LEU A 1 68 ? 5.776 -4.466 5.049 1.00 98.00 68 LEU A C 1
ATOM 509 O O . LEU A 1 68 ? 5.356 -4.356 6.199 1.00 98.00 68 LEU A O 1
ATOM 513 N N . GLU A 1 69 ? 6.692 -5.373 4.706 1.00 97.69 69 GLU A N 1
ATOM 514 C CA . GLU A 1 69 ? 7.273 -6.364 5.621 1.00 97.69 69 GLU A CA 1
ATOM 515 C C . GLU A 1 69 ? 8.010 -5.698 6.783 1.00 97.69 69 GLU A C 1
ATOM 517 O O . GLU A 1 69 ? 7.748 -6.001 7.950 1.00 97.69 69 GLU A O 1
ATOM 522 N N . ARG A 1 70 ? 8.889 -4.733 6.481 1.00 97.62 70 ARG A N 1
ATOM 523 C CA . ARG A 1 70 ? 9.651 -3.998 7.500 1.00 97.62 70 ARG A CA 1
ATOM 524 C C . ARG A 1 70 ? 8.738 -3.266 8.482 1.00 97.62 70 ARG A C 1
ATOM 526 O O . ARG A 1 70 ? 9.055 -3.197 9.667 1.00 97.62 70 ARG A O 1
ATOM 533 N N . LEU A 1 71 ? 7.629 -2.707 7.999 1.00 97.56 71 LEU A N 1
ATOM 534 C CA . LEU A 1 71 ? 6.665 -1.974 8.824 1.00 97.56 71 LEU A CA 1
ATOM 535 C C . LEU A 1 71 ? 5.564 -2.867 9.414 1.00 97.56 71 LEU A C 1
ATOM 537 O O . LEU A 1 71 ? 4.781 -2.379 10.227 1.00 97.56 71 LEU A O 1
ATOM 541 N N . ARG A 1 72 ? 5.511 -4.152 9.034 1.00 97.12 72 ARG A N 1
ATOM 542 C CA . ARG A 1 72 ? 4.436 -5.101 9.373 1.00 97.12 72 ARG A CA 1
ATOM 543 C C . ARG A 1 72 ? 3.047 -4.557 9.028 1.00 97.12 72 ARG A C 1
ATOM 545 O O . ARG A 1 72 ? 2.113 -4.665 9.820 1.00 97.12 72 ARG A O 1
ATOM 552 N N . ILE A 1 73 ? 2.932 -3.937 7.857 1.00 97.62 73 ILE A N 1
ATOM 553 C CA . ILE A 1 73 ? 1.689 -3.331 7.380 1.00 97.62 73 ILE A CA 1
ATOM 554 C C . ILE A 1 73 ? 0.995 -4.306 6.424 1.00 97.62 73 ILE A C 1
ATOM 556 O O . ILE A 1 73 ? 1.561 -4.603 5.370 1.00 97.62 73 ILE A O 1
ATOM 560 N N . PRO A 1 74 ? -0.211 -4.803 6.758 1.00 97.38 74 PRO A N 1
ATOM 561 C CA . PRO A 1 74 ? -1.018 -5.555 5.808 1.00 97.38 74 PRO A CA 1
ATOM 562 C C . PRO A 1 74 ? -1.466 -4.647 4.657 1.00 97.38 74 PRO A C 1
ATOM 564 O O . PRO A 1 74 ? -1.711 -3.454 4.847 1.00 97.38 74 PRO A O 1
ATOM 567 N N . ALA A 1 75 ? -1.596 -5.224 3.465 1.00 97.69 75 ALA A N 1
ATOM 568 C CA . ALA A 1 75 ? -2.105 -4.536 2.287 1.00 97.69 75 ALA A CA 1
ATOM 569 C C . ALA A 1 75 ? -2.974 -5.470 1.439 1.00 97.69 75 ALA A C 1
ATOM 571 O O . ALA A 1 75 ? -2.800 -6.689 1.464 1.00 97.69 75 ALA A O 1
ATOM 572 N N . VAL A 1 76 ? -3.893 -4.883 0.678 1.00 97.44 76 VAL A N 1
ATOM 573 C CA . VAL A 1 76 ? -4.685 -5.568 -0.351 1.00 97.44 76 VAL A CA 1
ATOM 574 C C . VAL A 1 76 ? -4.137 -5.178 -1.717 1.00 97.44 76 VAL A C 1
ATOM 576 O O . VAL A 1 76 ? -3.822 -4.012 -1.944 1.00 97.44 76 VAL A O 1
ATOM 579 N N . VAL A 1 77 ? -4.027 -6.141 -2.628 1.00 97.06 77 VAL A N 1
ATOM 580 C CA . VAL A 1 77 ? -3.579 -5.889 -4.000 1.00 97.06 77 VAL A CA 1
ATOM 581 C C . VAL A 1 77 ? -4.690 -6.273 -4.965 1.00 97.06 77 VAL A C 1
ATOM 583 O O . VAL A 1 77 ? -5.145 -7.417 -4.964 1.00 97.06 77 VAL A O 1
ATOM 586 N N . PHE A 1 78 ? -5.116 -5.321 -5.786 1.00 96.38 78 PHE A N 1
ATOM 587 C CA . PHE A 1 78 ? -6.067 -5.529 -6.867 1.00 96.38 78 PHE A CA 1
ATOM 588 C C . PHE A 1 78 ? -5.291 -5.738 -8.165 1.00 96.38 78 PHE A C 1
ATOM 590 O O . PHE A 1 78 ? -4.687 -4.818 -8.711 1.00 96.38 78 PHE A O 1
ATOM 597 N N . VAL A 1 79 ? -5.277 -6.979 -8.643 1.00 95.06 79 VAL A N 1
ATOM 598 C CA . VAL A 1 79 ? -4.565 -7.365 -9.866 1.00 95.06 79 VAL A CA 1
ATOM 599 C C . VAL A 1 79 ? -5.496 -7.298 -11.072 1.00 95.06 79 VAL A C 1
ATOM 601 O O . VAL A 1 79 ? -6.669 -7.651 -10.963 1.00 95.06 79 VAL A O 1
ATOM 604 N N . ILE A 1 80 ? -4.976 -6.889 -12.233 1.00 94.56 80 ILE A N 1
ATOM 605 C CA . ILE A 1 80 ? -5.691 -6.983 -13.514 1.00 94.56 80 ILE A CA 1
ATOM 606 C C . ILE A 1 80 ? -5.392 -8.365 -14.114 1.00 94.56 80 ILE A C 1
ATOM 608 O O . ILE A 1 80 ? -4.292 -8.559 -14.636 1.00 94.56 80 ILE A O 1
ATOM 612 N N . PRO A 1 81 ? -6.332 -9.334 -14.095 1.00 90.81 81 PRO A N 1
ATOM 613 C CA . PRO A 1 81 ? -6.015 -10.717 -14.458 1.00 90.81 81 PRO A CA 1
ATOM 614 C C . PRO A 1 81 ? -5.565 -10.874 -15.910 1.00 90.81 81 PRO A C 1
ATOM 616 O O . PRO A 1 81 ? -4.705 -11.687 -16.198 1.00 90.81 81 PRO A O 1
ATOM 619 N N . SER A 1 82 ? -6.076 -10.047 -16.827 1.00 93.38 82 SER A N 1
ATOM 620 C CA . SER A 1 82 ? -5.663 -10.059 -18.238 1.00 93.38 82 SER A CA 1
ATOM 621 C C . SER A 1 82 ? -4.236 -9.552 -18.486 1.00 93.38 82 SER A C 1
ATOM 623 O O . SER A 1 82 ? -3.755 -9.623 -19.615 1.00 93.38 82 SER A O 1
ATOM 625 N N . ARG A 1 83 ? -3.569 -9.011 -17.459 1.00 84.19 83 ARG A N 1
ATOM 626 C CA . ARG A 1 83 ? -2.169 -8.556 -17.488 1.00 84.19 83 ARG A CA 1
ATOM 627 C C . ARG A 1 83 ? -1.257 -9.382 -16.578 1.00 84.19 83 ARG A C 1
ATOM 629 O O . ARG A 1 83 ? -0.042 -9.209 -16.637 1.00 84.19 83 ARG A O 1
ATOM 636 N N . ALA A 1 84 ? -1.828 -10.258 -15.755 1.00 68.38 84 ALA A N 1
ATOM 637 C CA . ALA A 1 84 ? -1.091 -11.275 -15.027 1.00 68.38 84 ALA A CA 1
ATOM 638 C C . ALA A 1 84 ? -0.873 -12.440 -16.000 1.00 68.38 84 ALA A C 1
ATOM 640 O O . ALA A 1 84 ? -1.828 -13.129 -16.348 1.00 68.38 84 ALA A O 1
ATOM 641 N N . GLY A 1 85 ? 0.347 -12.549 -16.532 1.00 59.88 85 GLY A N 1
ATOM 642 C CA . GLY A 1 85 ? 0.721 -13.587 -17.499 1.00 59.88 85 GLY A CA 1
ATOM 643 C C . GLY A 1 85 ? 0.465 -15.002 -17.000 1.00 59.88 85 GLY A C 1
ATOM 644 O O . GLY A 1 85 ? 0.624 -15.233 -15.779 1.00 59.88 85 GLY A O 1
#

pLDDT: mean 92.65, std 8.25, range [51.25, 98.25]

Foldseek 3Di:
DADAAEAEEEAADPPDPHHLVNLLVVVVVQCVVFNADAPVQPPVPDTGYAYEYEAPDCRCVVTVVVSCVVVVHYYYYHHDVVPVD

Sequence (85 aa):
MTSLPVLTFHSIAPAERLNAERLAAILSGANRRGRAVGSADLDGTTFGFLVTFDDGFADLWTHGIKVLERLRIPAVVFVIPSRAG

Solvent-accessible surface area (backbone atoms only — not comparable to full-atom values): 5023 Å² total; per-residue (Å²): 136,87,81,67,53,71,48,78,46,54,73,28,37,88,90,43,99,42,19,50,67,56,49,43,54,51,51,54,56,48,52,75,75,34,49,62,37,44,81,91,57,68,76,90,75,63,78,37,31,38,38,38,31,41,69,55,47,68,38,34,70,78,39,37,46,64,43,32,61,75,67,70,42,46,67,47,75,45,63,44,67,96,74,57,128